Protein AF-A0A7W9KG04-F1 (afdb_monomer_lite)

Sequence (109 aa):
MADDRLTEAALDAEAARDVDVEWVRHEVPPKNPSAVYSVRIPADRIEQLRRVAAERGVQPTALIRSWVLAQLDAAEQGDDRRRVWEREVRETAAHLRDLLSDGPLADTA

Radius of gyration: 32.06 Å; chains: 1; bounding box: 78×25×86 Å

Organism: NCBI:txid103725

Secondary structure (DSSP, 8-state):
--HHHHHHHHHHHHHTTT---------SPPSS----------HHHHHHHHHHHHHTTS-HHHHHHHHHHHHHHHHHHHHHHHHHHHHHHHHHHHHHHHHHHSSTTSS--

Foldseek 3Di:
DVVVVVVVVVVVCVVCVPPPDDDDDPPDDPPDDDDDDDDDDDPVVLVVLCVVCVVVVHDSVVVVVVVVVVVVVVVVVVVVVVVVVVVVVVVVVVVVVVVVVPDPPVPDD

Structure (mmCIF, N/CA/C/O backbone):
data_AF-A0A7W9KG04-F1
#
_entry.id   AF-A0A7W9KG04-F1
#
loop_
_atom_site.group_PDB
_atom_site.id
_atom_site.type_symbol
_atom_site.label_atom_id
_atom_site.label_alt_id
_atom_site.label_comp_id
_atom_site.label_asym_id
_atom_site.label_entity_id
_atom_site.label_seq_id
_atom_site.pdbx_PDB_ins_code
_atom_site.Cartn_x
_atom_site.Cartn_y
_atom_site.Cartn_z
_atom_site.occupancy
_atom_site.B_iso_or_equiv
_atom_site.auth_seq_id
_atom_site.auth_comp_id
_atom_site.auth_asym_id
_atom_site.auth_atom_id
_atom_site.pdbx_PDB_model_num
ATOM 1 N N . MET A 1 1 ? 35.906 9.386 -34.616 1.00 50.66 1 MET A N 1
ATOM 2 C CA . MET A 1 1 ? 36.586 9.490 -33.304 1.00 50.66 1 MET A CA 1
ATOM 3 C C . MET A 1 1 ? 35.794 8.915 -32.120 1.00 50.66 1 MET A C 1
ATOM 5 O O . MET A 1 1 ? 36.383 8.791 -31.060 1.00 50.66 1 MET A O 1
ATOM 9 N N . ALA A 1 2 ? 34.503 8.554 -32.239 1.00 56.12 2 ALA A N 1
ATOM 10 C CA . ALA A 1 2 ? 33.781 7.822 -31.177 1.00 56.12 2 ALA A CA 1
ATOM 11 C C . ALA A 1 2 ? 33.948 6.286 -31.264 1.00 56.12 2 ALA A C 1
ATOM 13 O O . ALA A 1 2 ? 33.757 5.592 -30.273 1.00 56.12 2 ALA A O 1
ATOM 14 N N . ASP A 1 3 ? 34.336 5.791 -32.442 1.00 58.12 3 ASP A N 1
ATOM 15 C CA . ASP A 1 3 ? 34.474 4.369 -32.787 1.00 58.12 3 ASP A CA 1
ATOM 16 C C . ASP A 1 3 ? 35.698 3.700 -32.121 1.00 58.12 3 ASP A C 1
ATOM 18 O O . ASP A 1 3 ? 35.602 2.602 -31.576 1.00 58.12 3 ASP A O 1
ATOM 22 N N . ASP A 1 4 ? 36.823 4.423 -32.038 1.00 62.16 4 ASP A N 1
ATOM 23 C CA . ASP A 1 4 ? 38.058 3.924 -31.410 1.00 62.16 4 ASP A CA 1
ATOM 24 C C . ASP A 1 4 ? 37.896 3.648 -29.911 1.00 62.16 4 ASP A C 1
ATOM 26 O O . ASP A 1 4 ? 38.411 2.654 -29.414 1.00 62.16 4 ASP A O 1
ATOM 30 N N . ARG A 1 5 ? 37.128 4.472 -29.183 1.00 59.25 5 ARG A N 1
ATOM 31 C CA . ARG A 1 5 ? 36.932 4.285 -27.733 1.00 59.25 5 ARG A CA 1
ATOM 32 C C . ARG A 1 5 ? 36.102 3.053 -27.391 1.00 59.25 5 ARG A C 1
ATOM 34 O O . ARG A 1 5 ? 36.314 2.444 -26.350 1.00 59.25 5 ARG A O 1
ATOM 41 N N . LEU A 1 6 ? 35.137 2.711 -28.243 1.00 57.03 6 LEU A N 1
ATOM 42 C CA . LEU A 1 6 ? 34.334 1.495 -28.093 1.00 57.03 6 LEU A CA 1
ATOM 43 C C . LEU A 1 6 ? 35.169 0.248 -28.393 1.00 57.03 6 LEU A C 1
ATOM 45 O O . LEU A 1 6 ? 35.010 -0.768 -27.723 1.00 57.03 6 LEU A O 1
ATOM 49 N N . THR A 1 7 ? 36.088 0.357 -29.350 1.00 69.62 7 THR A N 1
ATOM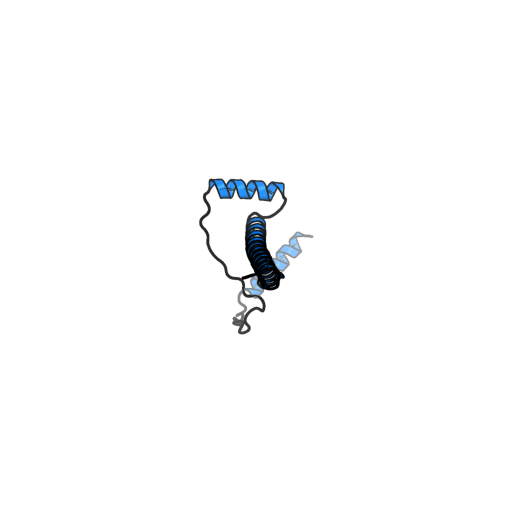 50 C CA . THR A 1 7 ? 37.030 -0.710 -29.699 1.00 69.62 7 THR A CA 1
ATOM 51 C C . THR A 1 7 ? 38.060 -0.930 -28.588 1.00 69.62 7 THR A C 1
ATOM 53 O O . THR A 1 7 ? 38.293 -2.063 -28.183 1.00 69.62 7 THR A O 1
ATOM 56 N N . GLU A 1 8 ? 38.616 0.146 -28.031 1.00 63.03 8 GLU A N 1
ATOM 57 C CA . GLU A 1 8 ? 39.559 0.110 -26.905 1.00 63.03 8 GLU A CA 1
ATOM 58 C C . GLU A 1 8 ? 38.917 -0.495 -25.645 1.00 63.03 8 GLU A C 1
ATOM 60 O O . GLU A 1 8 ? 39.461 -1.428 -25.059 1.00 63.03 8 GLU A O 1
ATOM 65 N N . ALA A 1 9 ? 37.701 -0.061 -25.293 1.00 62.84 9 ALA A N 1
ATOM 66 C CA . ALA A 1 9 ? 36.964 -0.612 -24.155 1.00 62.84 9 ALA A CA 1
ATOM 67 C C . ALA A 1 9 ? 36.613 -2.103 -24.324 1.00 62.84 9 ALA A C 1
ATOM 69 O O . ALA A 1 9 ? 36.570 -2.843 -23.341 1.00 62.84 9 ALA A O 1
ATOM 70 N N . ALA A 1 10 ? 36.361 -2.553 -25.558 1.00 64.31 10 ALA A N 1
ATOM 71 C CA . ALA A 1 10 ? 36.107 -3.962 -25.849 1.00 64.31 10 ALA A CA 1
ATOM 72 C C . ALA A 1 10 ? 37.378 -4.816 -25.706 1.00 64.31 10 ALA A C 1
ATOM 74 O O . ALA A 1 10 ? 37.314 -5.914 -25.161 1.00 64.31 10 ALA A O 1
ATOM 75 N N . LEU A 1 11 ? 38.534 -4.308 -26.142 1.00 63.59 11 LEU A N 1
ATOM 76 C CA . LEU A 1 11 ? 39.819 -5.000 -26.011 1.00 63.59 11 LEU A CA 1
ATOM 77 C C . LEU A 1 11 ? 40.265 -5.122 -24.546 1.00 63.59 11 LEU A C 1
ATOM 79 O O . LEU A 1 11 ? 40.729 -6.190 -24.149 1.00 63.59 11 LEU A O 1
ATOM 83 N N . ASP A 1 12 ? 40.060 -4.082 -23.735 1.00 61.66 12 ASP A N 1
ATOM 84 C CA . ASP A 1 12 ? 40.344 -4.116 -22.292 1.00 61.66 12 ASP A CA 1
ATOM 85 C C . ASP A 1 12 ? 39.467 -5.141 -21.555 1.00 61.66 12 ASP A C 1
ATOM 87 O O . ASP A 1 12 ? 39.944 -5.867 -20.679 1.00 61.66 12 ASP A O 1
ATOM 91 N N . ALA A 1 13 ? 38.188 -5.246 -21.930 1.00 60.25 13 ALA A N 1
ATOM 92 C CA . ALA A 1 13 ? 37.274 -6.232 -21.356 1.00 60.25 13 ALA A CA 1
ATOM 93 C C . ALA A 1 13 ? 37.657 -7.674 -21.739 1.00 60.25 13 ALA A C 1
ATOM 95 O O . ALA A 1 13 ? 37.628 -8.564 -20.888 1.00 60.25 13 ALA A O 1
ATOM 96 N N . GLU A 1 14 ? 38.062 -7.905 -22.991 1.00 62.91 14 GLU A N 1
ATOM 97 C CA . GLU A 1 14 ? 38.551 -9.212 -23.448 1.00 62.91 14 GLU A CA 1
ATOM 98 C C . GLU A 1 14 ? 39.895 -9.585 -22.807 1.00 62.91 14 GLU A C 1
ATOM 100 O O . GLU A 1 14 ? 40.131 -10.760 -22.547 1.00 62.91 14 GLU A O 1
ATOM 105 N N . ALA A 1 15 ? 40.758 -8.615 -22.487 1.00 67.25 15 ALA A N 1
ATOM 106 C CA . ALA A 1 15 ? 42.016 -8.866 -21.782 1.00 67.25 15 ALA A CA 1
ATOM 107 C C . ALA A 1 15 ? 41.810 -9.262 -20.306 1.00 67.25 15 ALA A C 1
ATOM 109 O O . ALA A 1 15 ? 42.615 -10.006 -19.747 1.00 67.25 15 ALA A O 1
ATOM 110 N N . ALA A 1 16 ? 40.724 -8.801 -19.677 1.00 61.84 16 ALA A N 1
ATOM 111 C CA . ALA A 1 16 ? 40.399 -9.083 -18.277 1.00 61.84 16 ALA A CA 1
ATOM 112 C C . ALA A 1 16 ? 39.503 -10.324 -18.071 1.00 61.84 16 ALA A C 1
ATOM 114 O O . ALA A 1 16 ? 39.182 -10.664 -16.931 1.00 61.84 16 ALA A O 1
ATOM 115 N N . ARG A 1 17 ? 39.093 -11.011 -19.149 1.00 58.88 17 ARG A N 1
ATOM 116 C CA . ARG A 1 17 ? 38.139 -12.137 -19.101 1.00 58.88 17 ARG A CA 1
ATOM 117 C C . ARG A 1 17 ? 38.624 -13.352 -18.302 1.00 58.88 17 ARG A C 1
ATOM 119 O O . ARG A 1 17 ? 37.796 -14.075 -17.758 1.00 58.88 17 ARG A O 1
ATOM 126 N N . ASP A 1 18 ? 39.940 -13.558 -18.249 1.00 62.34 18 ASP A N 1
ATOM 127 C CA . ASP A 1 18 ? 40.582 -14.727 -17.629 1.00 62.34 18 ASP A CA 1
ATOM 128 C C . ASP A 1 18 ? 41.185 -14.396 -16.251 1.00 62.34 18 ASP A C 1
ATOM 130 O O . ASP A 1 18 ? 42.029 -15.127 -15.733 1.00 62.34 18 ASP A O 1
ATOM 134 N N . VAL A 1 19 ? 40.774 -13.282 -15.635 1.00 66.75 19 VAL A N 1
ATOM 135 C CA . VAL A 1 19 ? 41.132 -12.996 -14.243 1.00 66.75 19 VAL A CA 1
ATOM 136 C C . VAL A 1 19 ? 40.319 -13.920 -13.339 1.00 66.75 19 VAL A C 1
ATOM 138 O O . VAL A 1 19 ? 39.102 -13.769 -13.221 1.00 66.75 19 VAL A O 1
ATOM 141 N N . ASP A 1 20 ? 41.002 -14.852 -12.674 1.00 58.41 20 ASP A N 1
ATOM 142 C CA . ASP A 1 20 ? 40.443 -15.641 -11.576 1.00 58.41 20 ASP A CA 1
ATOM 143 C C . ASP A 1 20 ? 40.021 -14.697 -10.440 1.00 58.41 20 ASP A C 1
ATOM 145 O O . ASP A 1 20 ? 40.812 -14.293 -9.585 1.00 58.41 20 ASP A O 1
ATOM 149 N N . VAL A 1 21 ? 38.753 -14.293 -10.457 1.00 68.81 21 VAL A N 1
ATOM 150 C CA . VAL A 1 21 ? 38.146 -13.518 -9.379 1.00 68.81 21 VAL A CA 1
ATOM 151 C C . VAL A 1 21 ? 37.866 -14.444 -8.201 1.00 68.81 21 VAL A C 1
ATOM 153 O O . VAL A 1 21 ? 37.016 -15.332 -8.266 1.00 68.81 21 VAL A O 1
ATOM 156 N N . GLU A 1 22 ? 38.582 -14.228 -7.098 1.00 65.94 22 GLU A N 1
ATOM 157 C CA . GLU A 1 22 ? 38.310 -14.906 -5.834 1.00 65.94 22 GLU A CA 1
ATOM 158 C C . GLU A 1 22 ? 36.886 -14.562 -5.376 1.00 65.94 22 GLU A C 1
ATOM 160 O O . GLU A 1 22 ? 36.556 -13.414 -5.066 1.00 65.94 22 GLU A O 1
ATOM 165 N N . TRP A 1 23 ? 36.007 -15.565 -5.379 1.00 61.12 23 TRP A N 1
ATOM 166 C CA . TRP A 1 23 ? 34.603 -15.384 -5.037 1.00 61.12 23 TRP A CA 1
ATOM 167 C C . TRP A 1 23 ? 34.462 -15.166 -3.526 1.00 61.12 23 TRP A C 1
ATOM 169 O O . TRP A 1 23 ? 34.405 -16.115 -2.743 1.00 61.12 23 TRP A O 1
ATOM 179 N N . VAL A 1 24 ? 34.397 -13.905 -3.098 1.00 73.31 24 VAL A N 1
ATOM 180 C CA . VAL A 1 24 ? 34.214 -13.566 -1.683 1.00 73.31 24 VAL A CA 1
ATOM 181 C C . VAL A 1 24 ? 32.753 -13.775 -1.294 1.00 73.31 24 VAL A C 1
ATOM 183 O O . VAL A 1 24 ? 31.860 -13.004 -1.655 1.00 73.31 24 VAL A O 1
ATOM 186 N N . ARG A 1 25 ? 32.495 -14.821 -0.508 1.00 64.81 25 ARG A N 1
ATOM 187 C CA . ARG A 1 25 ? 31.195 -15.016 0.133 1.00 64.81 25 ARG A CA 1
ATOM 188 C C . ARG A 1 25 ? 31.001 -13.927 1.186 1.00 64.81 25 ARG A C 1
ATOM 190 O O . ARG A 1 25 ? 31.707 -13.893 2.185 1.00 64.81 25 ARG A O 1
ATOM 197 N N . HIS A 1 26 ? 30.020 -13.052 0.985 1.00 59.75 26 HIS A N 1
ATOM 198 C CA . HIS A 1 26 ? 29.642 -12.069 1.998 1.00 59.75 26 HIS A CA 1
ATOM 199 C C . HIS A 1 26 ? 29.150 -12.775 3.276 1.00 59.75 26 HIS A C 1
ATOM 201 O O . HIS A 1 26 ? 28.081 -13.383 3.281 1.00 59.75 26 HIS A O 1
ATOM 207 N N . GLU A 1 27 ? 29.931 -12.691 4.357 1.00 61.00 27 GLU A N 1
ATOM 208 C CA . GLU A 1 27 ? 29.589 -13.266 5.670 1.00 61.00 27 GLU A CA 1
ATOM 209 C C . GLU A 1 27 ? 28.640 -12.382 6.496 1.00 61.00 27 GLU A C 1
ATOM 211 O O . GLU A 1 27 ? 27.999 -12.866 7.426 1.00 61.00 27 GLU A O 1
ATOM 216 N N . VAL A 1 28 ? 28.510 -11.093 6.163 1.00 69.69 28 VAL A N 1
ATOM 217 C CA . VAL A 1 28 ? 27.693 -10.147 6.940 1.00 69.69 28 VAL A CA 1
ATOM 218 C C . VAL A 1 28 ? 26.253 -10.127 6.413 1.00 69.69 28 VAL A C 1
ATOM 220 O O . VAL A 1 28 ? 26.042 -9.724 5.263 1.00 69.69 28 VAL A O 1
ATOM 223 N N . PRO A 1 29 ? 25.243 -10.497 7.228 1.00 62.03 29 PRO A N 1
ATOM 224 C CA . PRO A 1 29 ? 23.847 -10.395 6.829 1.00 62.03 29 PRO A CA 1
ATOM 225 C C . PRO A 1 29 ? 23.482 -8.935 6.527 1.00 62.03 29 PRO A C 1
ATOM 227 O O . PRO A 1 29 ? 23.850 -8.035 7.291 1.00 62.03 29 PRO A O 1
ATOM 230 N N . PRO A 1 30 ? 22.754 -8.663 5.435 1.00 64.94 30 PRO A N 1
ATOM 231 C CA . PRO A 1 30 ? 22.354 -7.307 5.096 1.00 64.94 30 PRO A CA 1
ATOM 232 C C . PRO A 1 30 ? 21.486 -6.711 6.210 1.00 64.94 30 PRO A C 1
ATOM 234 O O . PRO A 1 30 ? 20.578 -7.364 6.719 1.00 64.94 30 PRO A O 1
ATOM 237 N N . LYS A 1 31 ? 21.731 -5.438 6.550 1.00 64.62 31 LYS A N 1
ATOM 238 C CA . LYS A 1 31 ? 21.015 -4.706 7.616 1.00 64.62 31 LYS A CA 1
ATOM 239 C C . LYS A 1 31 ? 19.491 -4.650 7.418 1.00 64.62 31 LYS A C 1
ATOM 241 O O . LYS A 1 31 ? 18.778 -4.420 8.382 1.00 64.62 31 LYS A O 1
ATOM 246 N N . ASN A 1 32 ? 19.011 -4.872 6.191 1.00 63.53 32 ASN A N 1
ATOM 247 C CA . ASN A 1 32 ? 17.597 -4.970 5.836 1.00 63.53 32 ASN A CA 1
ATOM 248 C C . ASN A 1 32 ? 17.372 -6.217 4.965 1.00 63.53 32 ASN A C 1
ATOM 250 O O . ASN A 1 32 ? 17.502 -6.131 3.738 1.00 63.53 32 ASN A O 1
ATOM 254 N N . PRO A 1 33 ? 17.077 -7.383 5.560 1.00 77.69 33 PRO A N 1
ATOM 255 C CA . PRO A 1 33 ? 16.778 -8.578 4.786 1.00 77.69 33 PRO A CA 1
ATOM 256 C C . PRO A 1 33 ? 15.474 -8.369 4.005 1.00 77.69 33 PRO A C 1
ATOM 258 O O . PRO A 1 33 ? 14.448 -8.002 4.572 1.00 77.69 33 PRO A O 1
ATOM 261 N N . SER A 1 34 ? 15.511 -8.597 2.692 1.00 77.06 34 SER A N 1
ATOM 262 C CA . SER A 1 34 ? 14.307 -8.624 1.857 1.00 77.06 34 SER A CA 1
ATOM 263 C C . SER A 1 34 ? 13.923 -10.072 1.569 1.00 77.06 34 SER A C 1
ATOM 265 O O . SER A 1 34 ? 14.780 -10.894 1.251 1.00 77.06 34 SER A O 1
ATOM 267 N N . ALA A 1 35 ? 12.636 -10.389 1.710 1.00 84.38 35 ALA A N 1
ATOM 268 C CA . ALA A 1 35 ? 12.083 -11.692 1.362 1.00 84.38 35 ALA A CA 1
ATOM 269 C C . ALA A 1 35 ? 11.289 -11.574 0.058 1.00 84.38 35 ALA A C 1
ATOM 271 O O . ALA A 1 35 ? 10.483 -10.656 -0.107 1.00 84.38 35 ALA A O 1
ATOM 272 N N . VAL A 1 36 ? 11.514 -12.507 -0.867 1.00 88.44 36 VAL A N 1
ATOM 273 C CA . VAL A 1 36 ? 10.802 -12.559 -2.148 1.00 88.44 36 VAL A CA 1
ATOM 274 C C . VAL A 1 36 ? 9.747 -13.654 -2.078 1.00 88.44 36 VAL A C 1
ATOM 276 O O . VAL A 1 36 ? 10.072 -14.829 -1.929 1.00 88.44 36 VAL A O 1
ATOM 279 N N . TYR A 1 37 ? 8.484 -13.262 -2.224 1.00 84.62 37 TYR A N 1
ATOM 280 C CA . TYR A 1 37 ? 7.355 -14.182 -2.329 1.00 84.62 37 TYR A CA 1
ATOM 281 C C . TYR A 1 37 ? 6.808 -14.173 -3.756 1.00 84.62 37 TYR A C 1
ATOM 283 O O . TYR A 1 37 ? 6.573 -13.113 -4.335 1.00 84.62 37 TYR A O 1
ATOM 291 N N . SER A 1 38 ? 6.586 -15.361 -4.319 1.00 86.62 38 SER A N 1
ATOM 292 C CA . SER A 1 38 ? 5.934 -15.513 -5.623 1.00 86.62 38 SER A CA 1
ATOM 293 C C . SER A 1 38 ? 4.426 -15.655 -5.436 1.00 86.62 38 SER A C 1
ATOM 295 O O . SER A 1 38 ? 3.971 -16.575 -4.761 1.00 86.62 38 SER A O 1
ATOM 297 N N . VAL A 1 39 ? 3.647 -14.768 -6.056 1.00 87.31 39 VAL A N 1
ATOM 298 C CA . VAL A 1 39 ? 2.176 -14.789 -6.021 1.00 87.31 39 VAL A CA 1
ATOM 299 C C . VAL A 1 39 ? 1.612 -15.006 -7.421 1.00 87.31 39 VAL A C 1
ATOM 301 O O . VAL A 1 39 ? 2.143 -14.490 -8.404 1.00 87.31 39 VAL A O 1
ATOM 304 N N . ARG A 1 40 ? 0.521 -15.771 -7.527 1.00 91.25 40 ARG A N 1
ATOM 305 C CA . ARG A 1 40 ? -0.201 -15.944 -8.793 1.00 91.25 40 ARG A CA 1
ATOM 306 C C . ARG A 1 40 ? -1.263 -14.863 -8.917 1.00 91.25 40 ARG A C 1
ATOM 308 O O . ARG A 1 40 ? -2.163 -14.788 -8.088 1.00 91.25 40 ARG A O 1
ATOM 315 N N . ILE A 1 41 ? -1.159 -14.057 -9.967 1.00 86.38 41 ILE A N 1
ATOM 316 C CA . ILE A 1 41 ? -2.123 -13.006 -10.287 1.00 86.38 41 ILE A CA 1
ATOM 317 C C . ILE A 1 41 ? -2.794 -13.380 -11.616 1.00 86.38 41 ILE A C 1
ATOM 319 O O . ILE A 1 41 ? -2.081 -13.727 -12.561 1.00 86.38 41 ILE A O 1
ATOM 323 N N . PRO A 1 42 ? -4.136 -13.331 -11.710 1.00 93.69 42 PRO A N 1
ATOM 324 C CA . PRO A 1 42 ? -4.844 -13.546 -12.968 1.00 93.69 42 PRO A CA 1
ATOM 325 C C . PRO A 1 42 ? -4.347 -12.612 -14.082 1.00 93.69 42 PRO A C 1
ATOM 327 O O . PRO A 1 42 ? -4.022 -11.449 -13.832 1.00 93.69 42 PRO A O 1
ATOM 330 N N . ALA A 1 43 ? -4.273 -13.118 -15.316 1.00 94.81 43 ALA A N 1
ATOM 331 C CA . ALA A 1 43 ? -3.682 -12.388 -16.439 1.00 94.81 43 ALA A CA 1
ATOM 332 C C . ALA A 1 43 ? -4.408 -11.061 -16.734 1.00 94.81 43 ALA A C 1
ATOM 334 O O . ALA A 1 43 ? -3.762 -10.041 -16.961 1.00 94.81 43 ALA A O 1
ATOM 335 N N . ASP A 1 44 ? -5.739 -11.048 -16.633 1.00 93.31 44 ASP A N 1
ATOM 336 C CA . ASP A 1 44 ? -6.573 -9.847 -16.757 1.00 93.31 44 ASP A CA 1
ATOM 337 C C . ASP A 1 44 ? -6.192 -8.769 -15.728 1.00 93.31 44 ASP A C 1
ATOM 339 O O . ASP A 1 44 ? -6.137 -7.579 -16.047 1.00 93.31 44 ASP A O 1
ATOM 343 N N . ARG A 1 45 ? -5.850 -9.180 -14.502 1.00 92.19 45 ARG A N 1
ATOM 344 C CA . ARG A 1 45 ? -5.438 -8.269 -13.425 1.00 92.19 45 ARG A CA 1
ATOM 345 C C . ARG A 1 45 ? -4.020 -7.749 -13.600 1.00 92.19 45 ARG A C 1
ATOM 347 O O . ARG A 1 45 ? -3.762 -6.601 -13.243 1.00 92.19 45 ARG A O 1
ATOM 354 N N . ILE A 1 46 ? -3.123 -8.533 -14.194 1.00 95.12 46 ILE A N 1
ATOM 355 C CA . ILE A 1 46 ? -1.789 -8.053 -14.580 1.00 95.12 46 ILE A CA 1
ATOM 356 C C . ILE A 1 46 ? -1.888 -6.966 -15.654 1.00 95.12 46 ILE A C 1
ATOM 358 O O . ILE A 1 46 ? -1.225 -5.935 -15.531 1.00 95.12 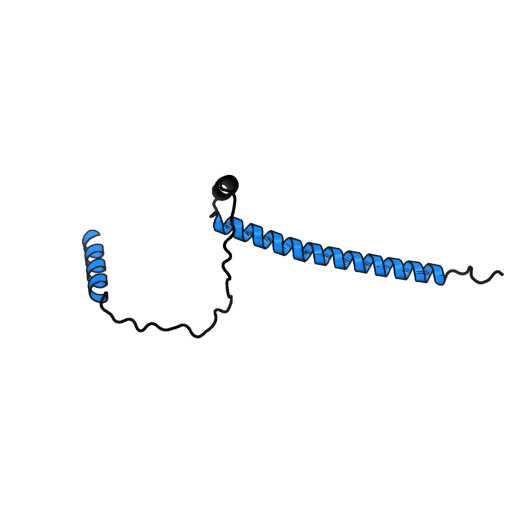46 ILE A O 1
ATOM 362 N N . GLU A 1 47 ? -2.737 -7.144 -16.667 1.00 97.44 47 GLU A N 1
ATOM 363 C CA . GLU A 1 47 ? -2.947 -6.116 -17.696 1.00 97.44 47 GLU A CA 1
ATOM 364 C C . GLU A 1 47 ? -3.555 -4.839 -17.117 1.00 97.44 47 GLU A C 1
ATOM 366 O O . GLU A 1 47 ? -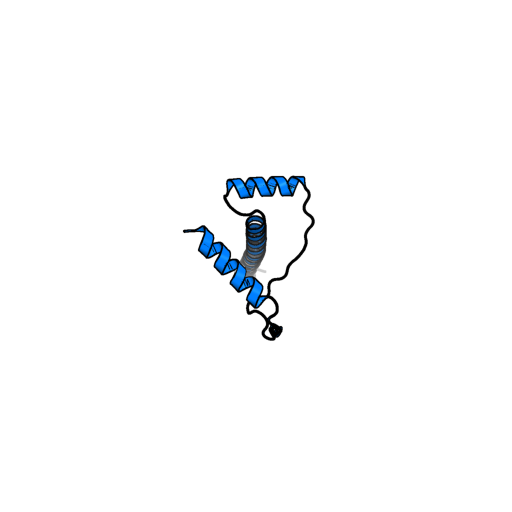3.115 -3.727 -17.426 1.00 97.44 47 GLU A O 1
ATOM 371 N N . GLN A 1 48 ? -4.528 -4.984 -16.216 1.00 93.06 48 GLN A N 1
ATOM 372 C CA . GLN A 1 48 ? -5.097 -3.848 -15.500 1.00 93.06 48 GLN A CA 1
ATOM 373 C C . GLN A 1 48 ? -4.027 -3.102 -14.690 1.00 93.06 48 GLN A C 1
ATOM 375 O O . GLN A 1 48 ? -3.935 -1.878 -14.770 1.00 93.06 48 GLN A O 1
ATOM 380 N N . LEU A 1 49 ? -3.187 -3.826 -13.947 1.00 93.31 49 LEU A N 1
ATOM 381 C CA . LEU A 1 49 ? -2.096 -3.242 -13.171 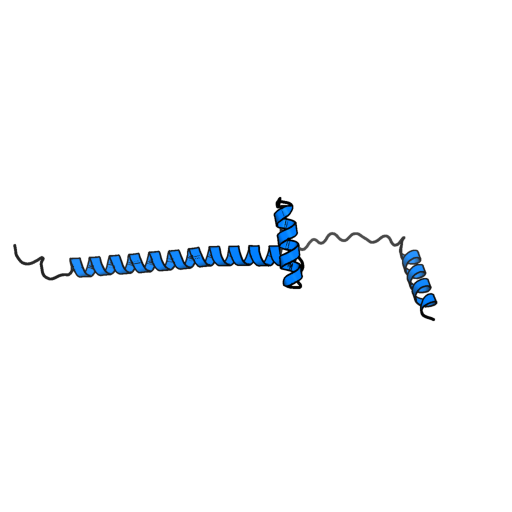1.00 93.31 49 LEU A CA 1
ATOM 382 C C . LEU A 1 49 ? -1.108 -2.482 -14.064 1.00 93.31 49 LEU A C 1
ATOM 384 O O . LEU A 1 49 ? -0.714 -1.370 -13.719 1.00 93.31 49 LEU A O 1
ATOM 388 N N . ARG A 1 50 ? -0.715 -3.060 -15.206 1.00 97.00 50 ARG A N 1
ATOM 389 C CA . ARG A 1 50 ? 0.198 -2.422 -16.168 1.00 97.00 50 ARG A CA 1
ATOM 390 C C . ARG A 1 50 ? -0.349 -1.088 -16.659 1.00 97.00 50 ARG A C 1
ATOM 392 O O . ARG A 1 50 ? 0.397 -0.115 -16.709 1.00 97.00 50 ARG A O 1
ATOM 399 N N . ARG A 1 51 ? -1.649 -1.027 -16.952 1.00 97.88 51 ARG A N 1
ATOM 400 C CA . ARG A 1 51 ? -2.327 0.206 -17.366 1.00 97.88 51 ARG A CA 1
ATOM 401 C C . ARG A 1 51 ? -2.291 1.272 -16.275 1.00 97.88 51 ARG A C 1
ATOM 403 O O . ARG A 1 51 ? -1.841 2.381 -16.533 1.00 97.88 51 ARG A O 1
ATOM 410 N N . VAL A 1 52 ? -2.678 0.914 -15.050 1.00 96.81 52 VAL A N 1
ATOM 411 C CA . VAL A 1 52 ? -2.672 1.847 -13.910 1.00 96.81 52 VAL A CA 1
ATOM 412 C C . VAL A 1 52 ? -1.255 2.337 -13.601 1.00 96.81 52 VAL A C 1
ATOM 414 O O . VAL A 1 52 ? -1.054 3.501 -13.268 1.00 96.81 52 VAL A O 1
ATOM 417 N N . ALA A 1 53 ? -0.258 1.462 -13.718 1.00 95.38 53 ALA A N 1
ATOM 418 C CA . ALA A 1 53 ? 1.142 1.818 -13.533 1.00 95.38 53 ALA A CA 1
ATOM 419 C C . ALA A 1 53 ? 1.620 2.811 -14.607 1.00 95.38 53 ALA A C 1
ATOM 421 O O . ALA A 1 53 ? 2.243 3.815 -14.266 1.00 95.38 53 ALA A O 1
ATOM 422 N N . ALA A 1 54 ? 1.256 2.582 -15.873 1.00 97.44 54 ALA A N 1
ATOM 423 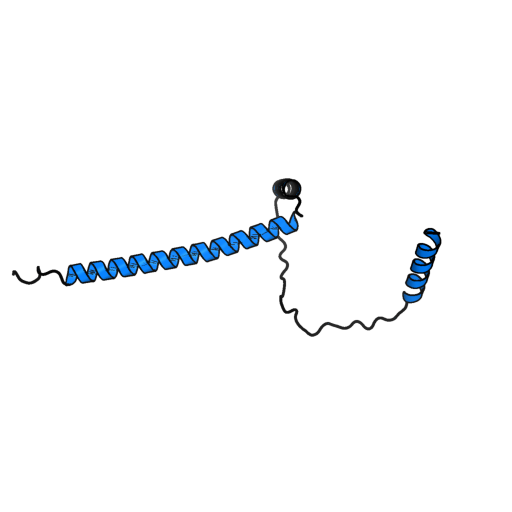C CA . ALA A 1 54 ? 1.568 3.481 -16.983 1.00 97.44 54 ALA A CA 1
ATOM 424 C C . ALA A 1 54 ? 0.908 4.860 -16.822 1.00 97.44 54 ALA A C 1
ATOM 426 O O . ALA A 1 54 ? 1.588 5.873 -16.954 1.00 97.44 54 ALA A O 1
ATOM 427 N N . GLU A 1 55 ? -0.377 4.908 -16.458 1.00 97.31 55 GLU A N 1
ATOM 428 C CA . GLU A 1 55 ? -1.104 6.156 -16.171 1.00 97.31 55 GLU A CA 1
ATOM 429 C C . GLU A 1 55 ? -0.441 6.971 -15.051 1.00 97.31 55 GLU A C 1
ATOM 431 O O . GLU A 1 55 ? -0.454 8.199 -15.071 1.00 97.31 55 GLU A O 1
ATOM 436 N N . ARG A 1 56 ? 0.165 6.285 -14.077 1.00 93.19 56 ARG A N 1
ATOM 437 C CA . ARG A 1 56 ? 0.866 6.894 -12.938 1.00 93.19 56 ARG A CA 1
ATOM 438 C C . ARG A 1 56 ? 2.359 7.130 -13.186 1.00 93.19 56 ARG A C 1
ATOM 440 O O . ARG A 1 56 ? 3.026 7.653 -12.298 1.00 93.19 56 ARG A O 1
ATOM 447 N N . GLY A 1 57 ? 2.896 6.729 -14.340 1.00 95.75 57 GLY A N 1
ATOM 448 C CA . GLY A 1 57 ? 4.321 6.850 -14.661 1.00 95.75 57 GLY A CA 1
ATOM 449 C C . GLY A 1 57 ? 5.248 6.017 -13.765 1.00 95.75 57 GLY A C 1
ATOM 450 O O . GLY A 1 57 ? 6.400 6.393 -13.560 1.00 95.75 57 GLY A O 1
ATOM 451 N N . VAL A 1 58 ? 4.770 4.902 -13.204 1.00 96.31 58 VAL A N 1
ATOM 452 C CA . VAL A 1 58 ? 5.545 4.028 -12.302 1.00 96.31 58 VAL A CA 1
ATOM 453 C C . VAL A 1 58 ? 5.659 2.609 -12.853 1.00 96.31 58 VAL A C 1
ATOM 455 O O . VAL A 1 58 ? 4.864 2.180 -13.685 1.00 96.31 58 VAL A O 1
ATOM 458 N N . GLN A 1 59 ? 6.636 1.836 -12.369 1.00 94.38 59 GLN A N 1
ATOM 459 C CA . GLN A 1 59 ? 6.733 0.420 -12.733 1.00 94.38 59 GLN A CA 1
ATOM 460 C C . GLN A 1 59 ? 5.622 -0.408 -12.058 1.00 94.38 59 GLN A C 1
ATOM 462 O O . GLN A 1 59 ? 5.333 -0.185 -10.878 1.00 94.38 59 GLN A O 1
ATOM 467 N N . PRO A 1 60 ? 5.051 -1.426 -12.734 1.00 92.19 60 PRO A N 1
ATOM 468 C CA . PRO A 1 60 ? 4.018 -2.288 -12.151 1.00 92.19 60 PRO A CA 1
ATOM 469 C C . PRO A 1 60 ? 4.439 -2.958 -10.836 1.00 92.19 60 PRO A C 1
ATOM 471 O O . PRO A 1 60 ? 3.647 -3.053 -9.903 1.00 92.19 60 PRO A O 1
ATOM 474 N N . THR A 1 61 ? 5.699 -3.384 -10.726 1.00 91.75 61 THR A N 1
ATOM 475 C CA . THR A 1 61 ? 6.255 -4.006 -9.511 1.00 91.75 61 THR A CA 1
ATOM 476 C C . THR A 1 61 ? 6.371 -3.017 -8.352 1.00 91.75 61 THR A C 1
ATOM 478 O O . THR A 1 61 ? 6.048 -3.361 -7.215 1.00 91.75 61 THR A O 1
ATOM 481 N N . ALA A 1 62 ? 6.768 -1.772 -8.631 1.00 91.75 62 ALA A N 1
ATOM 482 C CA . ALA A 1 62 ? 6.806 -0.699 -7.640 1.00 91.75 62 ALA A CA 1
ATOM 483 C C . ALA A 1 62 ? 5.396 -0.344 -7.144 1.00 91.75 62 ALA A C 1
ATOM 485 O O . ALA A 1 62 ? 5.208 -0.119 -5.949 1.00 91.75 62 ALA A O 1
ATOM 486 N N . LEU A 1 63 ? 4.406 -0.362 -8.044 1.00 91.25 63 LEU A N 1
ATOM 487 C CA . LEU A 1 63 ? 3.002 -0.131 -7.706 1.00 91.25 63 LEU A CA 1
ATOM 488 C C . LEU A 1 63 ? 2.423 -1.250 -6.830 1.00 91.25 63 LEU A C 1
ATOM 490 O O . LEU A 1 63 ? 1.771 -0.958 -5.833 1.00 91.25 63 LEU A O 1
ATOM 494 N N . ILE A 1 64 ? 2.694 -2.521 -7.153 1.00 92.56 64 ILE A N 1
ATOM 495 C CA . ILE A 1 64 ? 2.289 -3.648 -6.293 1.00 92.56 64 ILE A CA 1
ATOM 496 C C . ILE A 1 64 ? 2.882 -3.471 -4.897 1.00 92.56 64 ILE A C 1
ATOM 498 O O . ILE A 1 64 ? 2.163 -3.569 -3.906 1.00 92.56 64 ILE A O 1
ATOM 502 N N . ARG A 1 65 ? 4.190 -3.199 -4.815 1.00 92.31 65 ARG A N 1
ATOM 503 C CA . ARG A 1 65 ? 4.880 -3.047 -3.533 1.00 92.31 65 ARG A CA 1
ATOM 504 C C . ARG A 1 65 ? 4.260 -1.933 -2.695 1.00 92.31 65 ARG A C 1
ATOM 506 O O . ARG A 1 65 ? 3.995 -2.157 -1.520 1.00 92.31 65 ARG A O 1
ATOM 513 N N . SER A 1 66 ? 4.036 -0.756 -3.277 1.00 93.25 66 SER A N 1
ATOM 514 C CA . SER A 1 66 ? 3.484 0.379 -2.532 1.00 93.25 66 SER A CA 1
ATOM 515 C C . SER A 1 66 ? 2.063 0.109 -2.045 1.00 93.25 66 SER A C 1
ATOM 517 O O . SER A 1 66 ? 1.744 0.442 -0.909 1.00 93.25 66 SER A O 1
ATOM 519 N N . TRP A 1 67 ? 1.228 -0.549 -2.852 1.00 94.44 67 TRP A N 1
ATOM 520 C CA . TRP A 1 67 ? -0.116 -0.943 -2.431 1.00 94.44 67 TRP A CA 1
ATOM 521 C C . TRP A 1 67 ? -0.111 -1.985 -1.321 1.00 94.44 67 TRP A C 1
ATOM 523 O O . TRP A 1 67 ? -0.864 -1.830 -0.367 1.00 94.44 67 TRP A O 1
ATOM 533 N N . VAL A 1 68 ? 0.733 -3.017 -1.411 1.00 92.88 68 VAL A N 1
ATOM 534 C CA . VAL A 1 68 ? 0.831 -4.042 -0.360 1.00 92.88 68 VAL A CA 1
ATOM 535 C C . VAL A 1 68 ? 1.260 -3.415 0.963 1.00 92.88 68 VAL A C 1
ATOM 537 O O . VAL A 1 68 ? 0.617 -3.665 1.976 1.00 92.88 68 VAL A O 1
ATOM 540 N N . LEU A 1 69 ? 2.290 -2.564 0.953 1.00 91.38 69 LEU A N 1
ATOM 541 C CA . LEU A 1 69 ? 2.749 -1.880 2.164 1.00 91.38 69 LEU A CA 1
ATOM 542 C C . LEU A 1 69 ? 1.658 -0.973 2.741 1.00 91.38 69 LEU A C 1
ATOM 544 O O . LEU A 1 69 ? 1.325 -1.108 3.909 1.00 91.38 69 LEU A O 1
ATOM 548 N N . ALA A 1 70 ? 1.010 -0.153 1.909 1.00 89.38 70 ALA A N 1
ATOM 549 C CA . ALA A 1 70 ? -0.066 0.723 2.366 1.00 89.38 70 ALA A CA 1
ATOM 550 C C . ALA A 1 70 ? -1.258 -0.046 2.967 1.00 89.38 70 ALA A C 1
ATOM 552 O O . ALA A 1 70 ? -1.911 0.447 3.883 1.00 89.38 70 ALA A O 1
ATOM 553 N N . GLN A 1 71 ? -1.567 -1.244 2.456 1.00 86.44 71 GLN A N 1
ATOM 554 C CA . GLN A 1 71 ? -2.615 -2.094 3.028 1.00 86.44 71 GLN A CA 1
ATOM 555 C C . GLN A 1 71 ? -2.197 -2.722 4.361 1.00 86.44 71 GLN A C 1
ATOM 557 O O . GLN A 1 71 ? -3.039 -2.837 5.247 1.00 86.44 71 GLN A O 1
ATOM 562 N N . LEU A 1 72 ? -0.926 -3.100 4.523 1.00 89.50 72 LEU A N 1
ATOM 563 C CA . LEU A 1 72 ? -0.407 -3.593 5.802 1.00 89.50 72 LEU A CA 1
ATOM 564 C C . LEU A 1 72 ? -0.411 -2.479 6.854 1.00 89.50 72 LEU A C 1
ATOM 566 O O . LEU A 1 72 ? -0.967 -2.678 7.930 1.00 89.50 72 LEU A O 1
ATOM 570 N N . ASP A 1 73 ? 0.074 -1.287 6.499 1.00 90.06 73 ASP A N 1
ATOM 571 C CA . ASP A 1 73 ? 0.059 -0.114 7.379 1.00 90.06 73 ASP A CA 1
ATOM 572 C C . ASP A 1 73 ? -1.375 0.233 7.820 1.00 90.06 73 ASP A C 1
ATOM 574 O O . ASP A 1 73 ? -1.632 0.535 8.986 1.00 90.06 73 ASP A O 1
ATOM 578 N N . ALA A 1 74 ? -2.340 0.174 6.894 1.00 82.88 74 ALA A N 1
ATOM 579 C CA . ALA A 1 74 ? -3.746 0.429 7.197 1.00 82.88 74 ALA A CA 1
ATOM 580 C C . ALA A 1 74 ? -4.371 -0.658 8.087 1.00 82.88 74 ALA A C 1
ATOM 582 O O . ALA A 1 74 ? -5.215 -0.342 8.927 1.00 82.88 74 ALA A O 1
ATOM 583 N N . ALA A 1 75 ? -3.975 -1.922 7.913 1.00 81.88 75 ALA A N 1
ATOM 584 C CA . ALA A 1 75 ? -4.442 -3.023 8.748 1.00 81.88 75 ALA A CA 1
ATOM 585 C C . ALA A 1 75 ? -3.938 -2.882 10.192 1.00 81.88 75 ALA A C 1
ATOM 587 O O . ALA A 1 75 ? -4.729 -3.019 11.124 1.00 81.88 75 ALA A O 1
ATOM 588 N N . GLU A 1 76 ? -2.665 -2.523 10.377 1.00 85.00 76 GLU A N 1
ATOM 589 C CA . GLU A 1 76 ? -2.081 -2.268 11.700 1.00 85.00 76 GLU A CA 1
ATOM 590 C C . GLU A 1 76 ? -2.760 -1.077 12.394 1.00 85.00 76 GLU A C 1
ATOM 592 O O . GLU A 1 76 ? -3.223 -1.189 13.530 1.00 85.00 76 GLU A O 1
ATOM 597 N N . GLN A 1 77 ? -2.929 0.043 11.685 1.00 79.69 77 GLN A N 1
ATOM 598 C CA . GLN A 1 77 ? -3.597 1.232 12.230 1.00 79.69 77 GLN A CA 1
ATOM 599 C C . GLN A 1 77 ? -5.080 0.994 12.549 1.00 79.69 77 GLN A C 1
ATOM 601 O O . GLN A 1 77 ? -5.609 1.549 13.515 1.00 79.69 77 GLN A O 1
ATOM 606 N N . GLY A 1 78 ? -5.775 0.199 11.730 1.00 74.56 78 GLY A N 1
ATOM 607 C CA . GLY A 1 78 ? -7.171 -0.171 11.956 1.00 74.56 78 GLY A CA 1
ATOM 608 C C . GLY A 1 78 ? -7.346 -0.985 13.236 1.00 74.56 78 GLY A C 1
ATOM 609 O O . GLY A 1 78 ? -8.257 -0.706 14.022 1.00 74.56 78 GLY A O 1
ATOM 610 N N . ASP A 1 79 ? -6.441 -1.931 13.477 1.00 74.88 79 ASP A N 1
ATOM 611 C CA . ASP A 1 79 ? -6.407 -2.724 14.703 1.00 74.88 79 ASP A CA 1
ATOM 612 C C . ASP A 1 79 ? -6.082 -1.865 15.929 1.00 74.88 79 ASP A C 1
ATOM 614 O O . ASP A 1 79 ? -6.756 -1.986 16.955 1.00 74.88 79 ASP A O 1
ATOM 618 N N . ASP A 1 80 ? -5.119 -0.951 15.827 1.00 75.88 80 ASP A N 1
ATOM 619 C CA . ASP A 1 80 ? -4.767 -0.052 16.928 1.00 75.88 80 ASP A CA 1
ATOM 620 C C . ASP A 1 80 ? -5.918 0.889 17.282 1.00 75.88 80 ASP A C 1
ATOM 622 O O . ASP A 1 80 ? -6.306 1.002 18.449 1.00 75.88 80 ASP A O 1
ATOM 626 N N . ARG A 1 81 ? -6.544 1.510 16.278 1.00 72.38 81 ARG A N 1
ATOM 627 C CA . ARG A 1 81 ? -7.700 2.388 16.488 1.00 72.38 81 ARG A CA 1
ATOM 628 C C . ARG A 1 81 ? -8.874 1.639 17.110 1.00 72.38 81 ARG A C 1
ATOM 630 O O . ARG A 1 81 ? -9.539 2.173 17.997 1.00 72.38 81 ARG A O 1
ATOM 637 N N . ARG A 1 82 ? -9.127 0.404 16.670 1.00 72.56 82 ARG A N 1
ATOM 638 C CA . ARG A 1 82 ? -10.167 -0.453 17.244 1.00 72.56 82 ARG A CA 1
ATOM 639 C C . ARG A 1 82 ? -9.876 -0.777 18.708 1.00 72.56 82 ARG A C 1
ATOM 641 O O . ARG A 1 82 ? -10.768 -0.636 19.538 1.00 72.56 82 ARG A O 1
ATOM 648 N N . ARG A 1 83 ? -8.638 -1.149 19.043 1.00 77.75 83 ARG A N 1
ATOM 649 C CA . ARG A 1 83 ? -8.219 -1.447 20.424 1.00 77.75 83 ARG A CA 1
ATOM 650 C C . ARG A 1 83 ? -8.320 -0.231 21.341 1.00 77.75 83 ARG A C 1
ATOM 652 O O . ARG A 1 83 ? -8.708 -0.376 22.499 1.00 77.75 83 ARG A O 1
ATOM 659 N N . VAL A 1 84 ? -7.973 0.957 20.843 1.00 82.12 84 VAL A N 1
ATOM 660 C CA . VAL A 1 84 ? -8.124 2.220 21.583 1.00 82.12 84 VAL A CA 1
ATOM 661 C C . VAL A 1 84 ? -9.599 2.489 21.871 1.00 82.12 84 VAL A C 1
ATOM 663 O O . VAL A 1 84 ? -9.963 2.672 23.028 1.00 82.12 84 VAL A O 1
ATOM 666 N N . TRP A 1 85 ? -10.462 2.398 20.859 1.00 76.69 85 TRP A N 1
ATOM 667 C CA . TRP A 1 85 ? -11.904 2.576 21.041 1.00 76.69 85 TRP A CA 1
ATOM 668 C C . TRP A 1 85 ? -12.505 1.548 22.018 1.00 76.69 85 TRP A C 1
ATOM 670 O O . TRP A 1 85 ? -13.264 1.912 22.913 1.00 76.69 85 TRP A O 1
ATOM 680 N N . GLU A 1 86 ? -12.129 0.269 21.914 1.00 85.44 86 GLU A N 1
ATOM 681 C CA . GLU A 1 86 ? -12.587 -0.783 22.836 1.00 85.44 86 GLU A CA 1
ATOM 682 C C . GLU A 1 86 ? -12.173 -0.505 24.295 1.00 85.44 86 GLU A C 1
ATOM 684 O O . GLU A 1 86 ? -12.919 -0.829 25.228 1.00 85.44 86 GLU A O 1
ATOM 689 N N . ARG A 1 87 ? -11.003 0.111 24.508 1.00 87.75 87 ARG A N 1
ATOM 690 C CA . ARG A 1 87 ? -10.527 0.540 25.829 1.00 87.75 87 ARG A CA 1
ATOM 691 C C . ARG A 1 87 ? -11.348 1.710 26.365 1.00 87.75 87 ARG A C 1
ATOM 693 O O . ARG A 1 87 ? -11.866 1.606 27.472 1.00 87.75 87 ARG A O 1
ATOM 700 N N . GLU A 1 88 ? -11.516 2.765 25.576 1.00 86.88 88 GLU A N 1
ATOM 701 C CA . GLU A 1 88 ? -12.280 3.960 25.964 1.00 86.88 88 GLU A CA 1
ATOM 702 C C . GLU A 1 88 ? -13.737 3.617 26.304 1.00 86.88 88 GLU A C 1
ATOM 704 O O . GLU A 1 88 ? -14.284 4.080 27.307 1.00 86.88 88 GLU A O 1
ATOM 709 N N . VAL A 1 89 ? -14.365 2.739 25.514 1.00 87.31 89 VAL A N 1
ATOM 710 C CA . VAL A 1 89 ? -15.725 2.248 25.783 1.00 87.31 89 VAL A CA 1
ATOM 711 C C . VAL A 1 89 ? -15.781 1.483 27.104 1.00 87.31 89 VAL A C 1
ATOM 713 O O . VAL A 1 89 ? -16.718 1.666 27.882 1.00 87.31 89 VAL A O 1
ATOM 716 N N . ARG A 1 90 ? -14.783 0.639 27.389 1.00 85.75 90 ARG A N 1
ATOM 717 C CA . ARG A 1 90 ? -14.715 -0.116 28.647 1.00 85.75 90 ARG A CA 1
ATOM 718 C C . ARG A 1 90 ? -14.535 0.800 29.852 1.00 85.75 90 ARG A C 1
ATOM 720 O O . ARG A 1 90 ? -15.200 0.588 30.862 1.00 85.75 90 ARG A O 1
ATOM 727 N N . GLU A 1 91 ? -13.661 1.793 29.747 1.00 90.50 91 GLU A N 1
ATOM 728 C CA . GLU A 1 91 ? -13.418 2.785 30.799 1.00 90.50 91 GLU A CA 1
ATOM 729 C C . GLU A 1 91 ? -14.673 3.617 31.064 1.00 90.50 91 GLU A C 1
ATOM 731 O O . GLU A 1 91 ? -15.099 3.750 32.211 1.00 90.50 91 GLU A O 1
ATOM 736 N N . THR A 1 92 ? -15.342 4.063 30.000 1.00 82.56 92 THR A N 1
ATOM 737 C CA . THR A 1 92 ? -16.617 4.782 30.097 1.00 82.56 92 THR A CA 1
ATOM 738 C C . THR A 1 92 ? -17.685 3.919 30.772 1.00 82.56 92 THR A C 1
ATOM 740 O O . THR A 1 92 ? -18.362 4.371 31.692 1.00 82.56 92 THR A O 1
ATOM 743 N N . ALA A 1 93 ? -17.818 2.651 30.375 1.00 85.31 93 ALA A N 1
ATOM 744 C CA . ALA A 1 93 ? -18.781 1.731 30.976 1.00 85.31 93 ALA A CA 1
ATOM 745 C C . ALA A 1 93 ? -18.468 1.418 32.451 1.00 85.31 93 ALA A C 1
ATOM 747 O O . ALA A 1 93 ? -19.393 1.225 33.242 1.00 85.31 93 ALA A O 1
ATOM 748 N N . ALA A 1 94 ? -17.189 1.359 32.831 1.00 89.19 94 ALA A N 1
ATOM 749 C CA . ALA A 1 94 ? -16.768 1.174 34.217 1.00 89.19 94 ALA A CA 1
ATOM 750 C C . ALA A 1 94 ? -17.097 2.407 35.067 1.00 89.19 94 ALA A C 1
ATOM 752 O O . ALA A 1 94 ? -17.680 2.264 36.137 1.00 89.19 94 ALA A O 1
ATOM 753 N N . HIS A 1 95 ? -16.811 3.605 34.558 1.00 82.38 95 HIS A N 1
ATOM 754 C CA . HIS A 1 95 ? -17.128 4.855 35.240 1.00 82.38 95 HIS A CA 1
ATOM 755 C C . HIS A 1 95 ? -18.638 5.057 35.416 1.00 82.38 95 HIS A C 1
ATOM 757 O O . HIS A 1 95 ? -19.097 5.407 36.496 1.00 82.38 95 HIS A O 1
ATOM 763 N N . LEU A 1 96 ? -19.436 4.759 34.385 1.00 85.88 96 LEU A N 1
ATOM 764 C CA . LEU A 1 96 ? -20.896 4.806 34.493 1.00 85.88 96 LEU A CA 1
ATOM 765 C C . LEU A 1 96 ? -21.421 3.819 35.538 1.00 85.88 96 LEU A C 1
ATOM 767 O O . LEU A 1 96 ? -22.349 4.139 36.271 1.00 85.88 96 LEU A O 1
ATOM 771 N N . ARG A 1 97 ? -20.830 2.624 35.624 1.00 84.88 97 ARG A N 1
ATOM 772 C CA . ARG A 1 97 ? -21.202 1.634 36.640 1.00 84.88 97 ARG A CA 1
ATOM 773 C C . ARG A 1 97 ? -20.895 2.129 38.049 1.00 84.88 97 ARG A C 1
ATOM 775 O O . ARG A 1 97 ? -21.724 1.932 38.928 1.00 84.88 97 ARG A O 1
ATOM 782 N N . ASP A 1 98 ? -19.744 2.758 38.240 1.00 87.75 98 ASP A N 1
ATOM 783 C CA . ASP A 1 98 ? -19.321 3.354 39.507 1.00 87.75 98 ASP A CA 1
ATOM 784 C C . ASP A 1 98 ? -20.298 4.454 39.943 1.00 87.75 98 ASP A C 1
ATOM 786 O O . ASP A 1 98 ? -20.917 4.345 40.994 1.00 87.75 98 ASP A O 1
ATOM 790 N N . L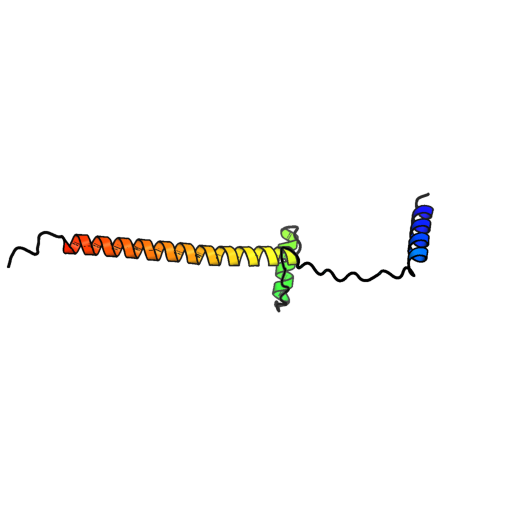EU A 1 99 ? -20.593 5.409 39.054 1.00 80.88 99 LEU A N 1
ATOM 791 C CA . LEU A 1 99 ? -21.572 6.477 39.302 1.00 80.88 99 LEU A CA 1
ATOM 792 C C . LEU A 1 99 ? -22.978 5.955 39.631 1.00 80.88 99 LEU A C 1
ATOM 794 O O . LEU A 1 99 ? -23.688 6.543 40.443 1.00 80.88 99 LEU A O 1
ATOM 798 N N . LEU A 1 100 ? -23.400 4.868 38.983 1.00 81.38 100 LEU A N 1
ATOM 799 C CA . LEU A 1 100 ? -24.685 4.222 39.257 1.00 81.38 100 LEU A CA 1
ATOM 800 C C . LEU A 1 100 ? -24.672 3.405 40.557 1.00 81.38 100 LEU A C 1
ATOM 802 O O . LEU A 1 100 ? -25.738 3.163 41.117 1.00 81.38 100 LEU A O 1
ATOM 806 N N . SER A 1 101 ? -23.496 2.988 41.029 1.00 76.88 101 SER A N 1
ATOM 807 C CA . SER A 1 101 ? -23.320 2.268 42.297 1.00 76.88 101 SER A CA 1
ATOM 808 C C . SER A 1 101 ? -23.175 3.229 43.486 1.00 76.88 101 SER A C 1
ATOM 810 O O . SER A 1 101 ? -23.614 2.887 44.579 1.00 76.88 101 SER A O 1
ATOM 812 N N . ASP A 1 102 ? -22.654 4.438 43.253 1.00 64.69 102 ASP A N 1
ATOM 813 C CA . ASP A 1 102 ? -22.500 5.530 44.232 1.00 64.69 102 ASP A CA 1
ATOM 814 C C . ASP A 1 102 ? -23.729 6.466 44.323 1.00 64.69 102 ASP A C 1
ATOM 816 O O . ASP A 1 102 ? -23.723 7.468 45.044 1.00 64.69 102 ASP A O 1
ATOM 820 N N . GLY A 1 103 ? -24.815 6.168 43.603 1.00 51.97 103 GLY A N 1
ATOM 821 C CA . GLY A 1 103 ? -26.050 6.954 43.649 1.00 51.97 103 GLY A CA 1
ATOM 822 C C . GLY A 1 103 ? -26.785 6.848 45.004 1.00 51.97 103 GLY A C 1
ATOM 823 O O . GLY A 1 103 ? -26.915 5.746 45.537 1.00 51.97 103 GLY A O 1
ATOM 824 N N . PRO A 1 104 ? -27.357 7.947 45.549 1.00 51.12 104 PRO A N 1
ATOM 825 C CA . PRO A 1 104 ? -27.937 8.026 46.901 1.00 51.12 104 PRO A CA 1
ATOM 826 C C . PRO A 1 104 ? -29.305 7.325 47.067 1.00 51.12 104 PRO A C 1
ATOM 828 O O . PRO A 1 104 ? -30.168 7.803 47.795 1.00 51.12 104 PRO A O 1
ATOM 831 N N . LEU A 1 105 ? -29.538 6.194 46.396 1.00 55.41 105 LEU A N 1
ATOM 832 C CA . LEU A 1 105 ? -30.806 5.449 46.459 1.00 55.41 105 LEU A CA 1
ATOM 833 C C . LEU A 1 105 ? -30.710 4.102 47.192 1.00 55.41 105 LEU A C 1
ATOM 835 O O . LEU A 1 105 ? -31.700 3.381 47.254 1.00 55.41 105 LEU A O 1
ATOM 839 N N . ALA A 1 106 ? -29.562 3.768 47.788 1.00 52.84 106 ALA A N 1
ATOM 840 C CA . ALA A 1 106 ? -29.454 2.597 48.664 1.00 52.84 106 ALA A CA 1
ATOM 841 C C . ALA A 1 106 ? -30.018 2.832 50.082 1.00 52.84 106 ALA A C 1
ATOM 843 O O . ALA A 1 106 ? -30.095 1.888 50.861 1.00 52.84 106 ALA A O 1
ATOM 844 N N . ASP A 1 107 ? -30.431 4.060 50.412 1.00 53.41 107 ASP A N 1
ATOM 845 C CA . ASP A 1 107 ? -30.887 4.447 51.751 1.00 53.41 107 ASP A CA 1
ATOM 846 C C . ASP A 1 107 ? -32.378 4.824 51.714 1.00 53.41 107 ASP A C 1
ATOM 848 O O . ASP A 1 107 ? -32.759 5.987 51.770 1.00 53.41 107 ASP A O 1
ATOM 852 N N . THR A 1 108 ? -33.245 3.843 51.454 1.00 50.06 108 THR A N 1
ATOM 853 C CA . THR A 1 108 ? -34.690 3.871 51.772 1.00 50.06 108 THR A CA 1
ATOM 854 C C . THR A 1 108 ? -35.284 2.474 51.556 1.00 50.06 108 THR A C 1
ATOM 856 O O . THR A 1 108 ? -35.980 2.224 50.573 1.00 50.06 108 THR A O 1
ATOM 859 N N . ALA A 1 109 ? -35.006 1.546 52.473 1.00 42.78 109 ALA A N 1
ATOM 860 C CA . ALA A 1 109 ? -35.860 0.383 52.744 1.00 42.78 109 ALA A CA 1
ATOM 861 C C . ALA A 1 109 ? -35.545 -0.205 54.123 1.00 42.78 109 ALA A C 1
ATOM 863 O O . ALA A 1 109 ? -34.358 -0.511 54.368 1.00 42.78 109 ALA A O 1
#

pLDDT: mean 77.83, std 14.58, range [42.78, 97.88]